Protein AF-A0A1S4D812-F1 (afdb_monomer_lite)

Structure (mmCIF, N/CA/C/O backbone):
data_AF-A0A1S4D812-F1
#
_entry.id   AF-A0A1S4D812-F1
#
loop_
_atom_site.group_PDB
_atom_site.id
_atom_site.type_symbol
_atom_site.label_atom_id
_atom_site.label_alt_id
_atom_site.label_comp_id
_atom_site.label_asym_id
_atom_site.label_entity_id
_atom_site.label_seq_id
_atom_site.pdbx_PDB_ins_code
_atom_site.Cartn_x
_atom_site.Cartn_y
_atom_site.Cartn_z
_atom_site.occupancy
_atom_site.B_iso_or_equiv
_atom_site.auth_seq_id
_atom_site.auth_comp_id
_atom_site.auth_asym_id
_atom_site.auth_atom_id
_atom_site.pdbx_PDB_model_num
ATOM 1 N N . MET A 1 1 ? 35.283 -0.792 -0.652 1.00 62.09 1 MET A N 1
ATOM 2 C CA . MET A 1 1 ? 33.996 -1.484 -0.355 1.00 62.09 1 MET A CA 1
ATOM 3 C C . MET A 1 1 ? 32.790 -0.575 -0.650 1.00 62.09 1 MET A C 1
ATOM 5 O O . MET A 1 1 ? 31.697 -0.768 -0.135 1.00 62.09 1 MET A O 1
ATOM 9 N N . ASP A 1 2 ? 32.981 0.411 -1.517 1.00 78.62 2 ASP A N 1
ATOM 10 C CA . ASP A 1 2 ? 32.148 1.599 -1.709 1.00 78.62 2 ASP A CA 1
ATOM 11 C C . ASP A 1 2 ? 31.527 1.631 -3.114 1.00 78.62 2 ASP A C 1
ATOM 13 O O . ASP A 1 2 ? 30.363 2.008 -3.244 1.00 78.62 2 ASP A O 1
ATOM 17 N N . ASP A 1 3 ? 32.223 1.095 -4.123 1.00 84.56 3 ASP A N 1
ATOM 18 C CA . ASP A 1 3 ? 31.678 0.913 -5.476 1.00 84.56 3 ASP A CA 1
ATOM 19 C C . ASP A 1 3 ? 30.433 0.021 -5.506 1.00 84.56 3 ASP A C 1
ATOM 21 O O . ASP A 1 3 ? 29.427 0.406 -6.090 1.00 84.56 3 ASP A O 1
ATOM 25 N N . TYR A 1 4 ? 30.426 -1.107 -4.787 1.00 88.88 4 TYR A N 1
ATOM 26 C CA . TYR A 1 4 ? 29.244 -1.979 -4.719 1.00 88.88 4 TYR A CA 1
ATOM 27 C C . TYR A 1 4 ? 28.017 -1.254 -4.144 1.00 88.88 4 TYR A C 1
ATOM 29 O O . TYR A 1 4 ? 26.895 -1.412 -4.623 1.00 88.88 4 TYR A O 1
ATOM 37 N N . THR A 1 5 ? 28.223 -0.418 -3.123 1.00 90.06 5 THR A N 1
ATOM 38 C CA . THR A 1 5 ? 27.144 0.365 -2.504 1.00 90.06 5 THR A CA 1
ATOM 39 C C . THR A 1 5 ? 26.617 1.432 -3.466 1.00 90.06 5 THR A C 1
ATOM 41 O O . THR A 1 5 ? 25.408 1.663 -3.521 1.00 90.06 5 THR A O 1
ATOM 44 N N . ARG A 1 6 ? 27.501 2.054 -4.259 1.00 91.69 6 ARG A N 1
ATOM 45 C CA . ARG A 1 6 ? 27.129 3.023 -5.298 1.00 91.69 6 ARG A CA 1
ATOM 46 C C . ARG A 1 6 ? 26.367 2.360 -6.445 1.00 91.69 6 ARG A C 1
ATOM 48 O O . ARG A 1 6 ? 25.274 2.813 -6.772 1.00 91.69 6 ARG A O 1
ATOM 55 N N . GLU A 1 7 ? 26.875 1.259 -6.987 1.00 93.44 7 GLU A N 1
ATOM 56 C CA . GLU A 1 7 ? 26.209 0.499 -8.052 1.00 93.44 7 GLU A CA 1
ATOM 57 C C . GLU A 1 7 ? 24.831 -0.007 -7.612 1.00 93.44 7 GLU A C 1
ATOM 59 O O . GLU A 1 7 ? 23.852 0.094 -8.354 1.00 93.44 7 GLU A O 1
ATOM 64 N N . MET A 1 8 ? 24.713 -0.479 -6.369 1.00 94.56 8 MET A N 1
ATOM 65 C CA . MET A 1 8 ? 23.433 -0.892 -5.795 1.00 94.56 8 MET A CA 1
ATOM 66 C C . MET A 1 8 ? 22.439 0.274 -5.706 1.00 94.56 8 MET A C 1
ATOM 68 O O . MET A 1 8 ? 21.237 0.098 -5.916 1.00 94.56 8 MET A O 1
ATOM 72 N N . MET A 1 9 ? 22.921 1.478 -5.400 1.00 94.06 9 MET A N 1
ATOM 73 C CA . MET A 1 9 ? 22.088 2.672 -5.295 1.00 94.06 9 MET A CA 1
ATOM 74 C C . MET A 1 9 ? 21.594 3.149 -6.669 1.00 94.06 9 MET A C 1
ATOM 76 O O . MET A 1 9 ? 20.416 3.504 -6.810 1.00 94.06 9 MET A O 1
ATOM 80 N N . ASP A 1 10 ? 22.444 3.081 -7.693 1.00 94.75 10 ASP A N 1
ATOM 81 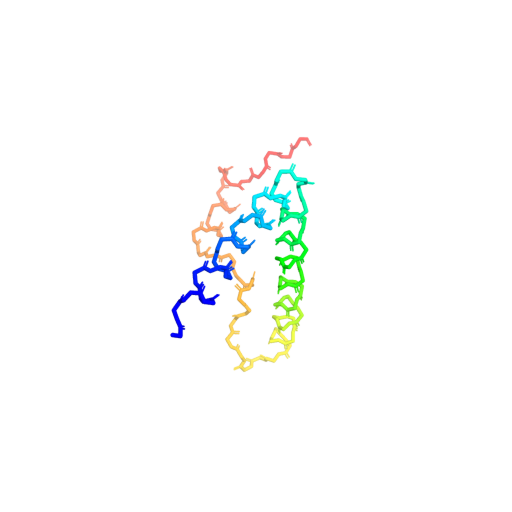C CA . ASP A 1 10 ? 22.069 3.373 -9.080 1.00 94.75 10 ASP A CA 1
ATOM 82 C C . ASP A 1 10 ? 21.070 2.340 -9.611 1.00 94.75 10 ASP A C 1
ATOM 84 O O . ASP A 1 10 ? 20.037 2.701 -10.189 1.00 94.75 10 ASP A O 1
ATOM 88 N N . LEU A 1 11 ? 21.302 1.059 -9.314 1.00 97.06 11 LEU A N 1
ATOM 89 C CA . LEU A 1 11 ? 20.380 -0.020 -9.648 1.00 97.06 11 LEU A CA 1
ATOM 90 C C . LEU A 1 11 ? 19.017 0.183 -8.973 1.00 97.06 11 LEU A C 1
ATOM 92 O O . LEU A 1 11 ? 17.980 0.145 -9.641 1.00 97.06 11 LEU A O 1
ATOM 96 N N . LYS A 1 12 ? 18.997 0.474 -7.666 1.00 96.31 12 LYS A N 1
ATOM 97 C CA . LYS A 1 12 ? 17.767 0.785 -6.920 1.00 96.31 12 LYS A CA 1
ATOM 98 C C . LYS A 1 12 ? 17.023 1.965 -7.542 1.00 96.31 12 LYS A C 1
ATOM 100 O O . LYS A 1 12 ? 15.796 1.923 -7.664 1.00 96.31 12 LYS A O 1
ATOM 105 N N . THR A 1 13 ? 17.744 3.003 -7.958 1.00 96.88 13 THR A N 1
ATOM 106 C CA . THR A 1 13 ? 17.157 4.188 -8.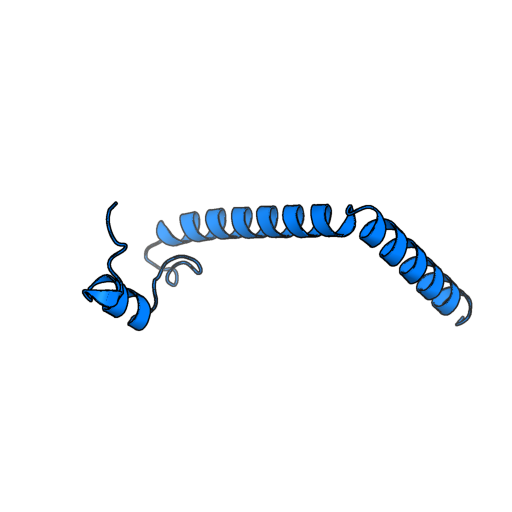595 1.00 96.88 13 THR A CA 1
ATOM 107 C C . THR A 1 13 ? 16.515 3.837 -9.936 1.00 96.88 13 THR A C 1
ATOM 109 O O . THR A 1 13 ? 15.370 4.221 -10.190 1.00 96.88 13 THR A O 1
ATOM 112 N N . LEU A 1 14 ? 17.207 3.067 -10.779 1.00 97.62 14 LEU A N 1
ATOM 113 C CA . LEU A 1 14 ? 16.691 2.623 -12.074 1.00 97.62 14 LEU A CA 1
ATOM 114 C C . LEU A 1 14 ? 15.435 1.753 -11.926 1.00 97.62 14 LEU A C 1
ATOM 116 O O . LEU A 1 14 ? 14.434 1.984 -12.614 1.00 97.62 14 LEU A O 1
ATOM 120 N N . VAL A 1 15 ? 15.463 0.788 -11.004 1.00 96.56 15 VAL A N 1
ATOM 121 C CA . VAL A 1 15 ? 14.317 -0.084 -10.703 1.00 96.56 15 VAL A CA 1
ATOM 122 C C . VAL A 1 15 ? 13.133 0.746 -10.212 1.00 96.56 15 VAL A C 1
ATOM 124 O O . VAL A 1 15 ? 12.030 0.602 -10.738 1.00 96.56 15 VAL A O 1
ATOM 127 N N . THR A 1 16 ? 13.365 1.671 -9.277 1.00 95.81 16 THR A N 1
ATOM 128 C CA . THR A 1 16 ? 12.316 2.543 -8.726 1.00 95.81 16 THR A CA 1
ATOM 129 C C . THR A 1 16 ? 11.648 3.361 -9.832 1.00 95.81 16 THR A C 1
ATOM 131 O O . THR A 1 16 ? 10.438 3.259 -10.024 1.00 95.81 16 THR A O 1
ATOM 134 N N . ARG A 1 17 ? 12.427 4.079 -10.652 1.00 96.69 17 ARG A N 1
ATOM 135 C CA . ARG A 1 17 ? 11.890 4.876 -11.771 1.00 96.69 17 ARG A CA 1
ATOM 136 C C . ARG A 1 17 ? 11.092 4.02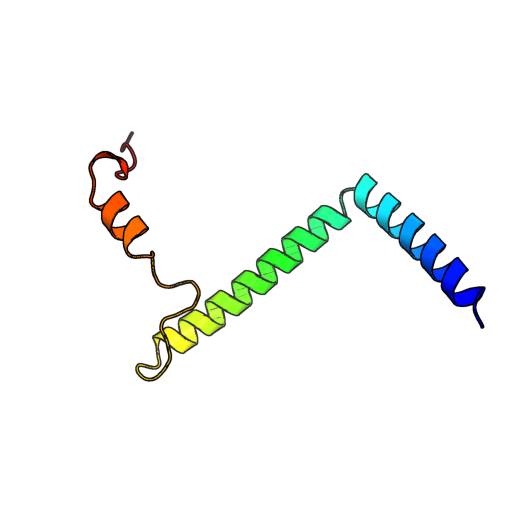9 -12.763 1.00 96.69 17 ARG A C 1
ATOM 138 O O . ARG A 1 17 ? 10.051 4.458 -13.260 1.00 96.69 17 ARG A O 1
ATOM 145 N N . THR A 1 18 ? 11.565 2.818 -13.054 1.00 96.81 18 THR A N 1
ATOM 146 C CA . THR A 1 18 ? 10.899 1.900 -13.989 1.00 96.81 18 THR A CA 1
ATOM 147 C C . THR A 1 18 ? 9.549 1.432 -13.451 1.00 96.81 18 THR A C 1
ATOM 149 O O . THR A 1 18 ? 8.553 1.449 -14.178 1.00 96.81 18 THR A O 1
ATOM 152 N N . LEU A 1 19 ? 9.495 1.031 -12.180 1.00 97.12 19 LEU A N 1
ATOM 153 C CA . LEU A 1 19 ? 8.262 0.568 -11.546 1.00 97.12 19 LEU A CA 1
ATOM 154 C C . LEU A 1 19 ? 7.256 1.707 -11.331 1.00 97.12 19 LEU A C 1
ATOM 156 O O . LEU A 1 19 ? 6.053 1.475 -11.437 1.00 97.12 19 LEU A O 1
ATOM 160 N N . GLU A 1 20 ? 7.726 2.928 -11.068 1.00 94.75 20 GLU A N 1
ATOM 161 C CA . GLU A 1 20 ? 6.893 4.135 -11.016 1.00 94.75 20 GLU A CA 1
ATOM 162 C C . GLU A 1 20 ? 6.267 4.435 -12.372 1.00 94.75 20 GLU A C 1
ATOM 164 O O . GLU A 1 20 ? 5.048 4.570 -12.463 1.00 94.75 20 GLU A O 1
ATOM 169 N N . LYS A 1 21 ? 7.072 4.446 -13.441 1.00 95.88 21 LYS A N 1
ATOM 170 C CA . LYS A 1 21 ? 6.587 4.691 -14.805 1.00 95.88 21 LYS A CA 1
ATOM 171 C C . LYS A 1 21 ? 5.565 3.647 -15.262 1.00 95.88 21 LYS A C 1
ATOM 173 O O . LYS A 1 21 ? 4.627 3.987 -15.974 1.00 95.88 21 LYS A O 1
ATOM 178 N N . LYS A 1 22 ? 5.732 2.381 -14.861 1.00 96.38 22 LYS A N 1
ATOM 179 C CA . LYS A 1 22 ? 4.777 1.297 -15.154 1.00 96.38 22 LYS A CA 1
ATOM 180 C C . LYS A 1 22 ? 3.568 1.264 -14.205 1.00 96.38 22 LYS A C 1
ATOM 182 O O . LYS A 1 22 ? 2.715 0.399 -14.365 1.00 96.38 22 LYS A O 1
ATOM 187 N N . GLY A 1 23 ? 3.505 2.135 -13.195 1.00 93.38 23 GLY A N 1
ATOM 188 C CA . GLY A 1 23 ? 2.435 2.153 -12.188 1.00 93.38 23 GLY A CA 1
ATOM 189 C C . GLY A 1 23 ? 2.485 1.010 -11.161 1.00 93.38 23 GLY A C 1
ATOM 190 O O . GLY A 1 23 ? 1.681 0.983 -10.231 1.00 93.38 23 GLY A O 1
ATOM 191 N N . VAL A 1 24 ? 3.451 0.093 -11.266 1.00 96.88 24 VAL A N 1
ATOM 192 C CA . VAL A 1 24 ? 3.598 -1.065 -10.368 1.00 96.88 24 VAL A CA 1
ATOM 193 C C . VAL A 1 24 ? 3.906 -0.620 -8.939 1.00 96.88 24 VAL A C 1
ATOM 195 O O . VAL A 1 24 ? 3.336 -1.154 -7.993 1.00 96.88 24 VAL A O 1
ATOM 198 N N . LEU A 1 25 ? 4.746 0.407 -8.765 1.00 94.44 25 LEU A N 1
ATOM 199 C CA . LEU A 1 25 ? 5.058 0.931 -7.430 1.00 94.44 25 LEU A CA 1
ATOM 200 C C . LEU A 1 25 ? 3.835 1.536 -6.733 1.00 94.44 25 LEU A C 1
ATOM 202 O O . LEU A 1 25 ? 3.698 1.413 -5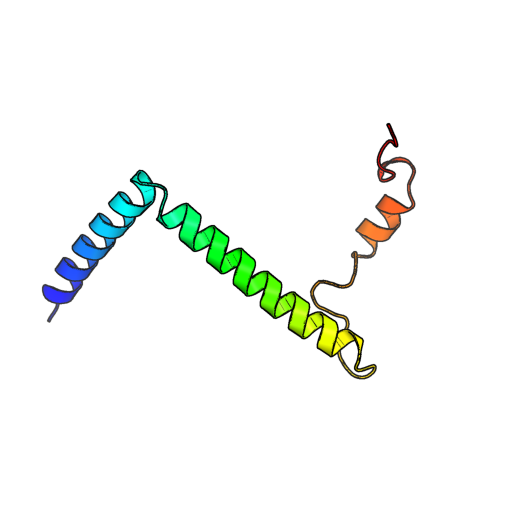.519 1.00 94.44 25 LEU A O 1
ATOM 206 N N . ALA A 1 26 ? 2.938 2.181 -7.482 1.00 93.94 26 ALA A N 1
ATOM 207 C CA . ALA A 1 26 ? 1.699 2.708 -6.921 1.00 93.94 26 ALA A CA 1
ATOM 208 C C . ALA A 1 26 ? 0.768 1.573 -6.476 1.00 93.94 26 ALA A C 1
ATOM 210 O O . ALA A 1 26 ? 0.228 1.641 -5.374 1.00 93.94 26 ALA A O 1
ATOM 211 N N . LYS A 1 27 ? 0.655 0.517 -7.291 1.00 95.62 27 LYS A N 1
ATOM 212 C CA . LYS A 1 27 ? -0.128 -0.681 -6.976 1.00 95.62 27 LYS A CA 1
ATOM 213 C C . LYS A 1 27 ? 0.369 -1.370 -5.702 1.00 95.62 27 LYS A C 1
ATOM 215 O O . LYS A 1 27 ? -0.405 -1.505 -4.765 1.00 95.62 27 LYS A O 1
ATOM 220 N N . ILE A 1 28 ? 1.664 -1.683 -5.619 1.00 95.56 28 ILE A N 1
ATOM 221 C CA . ILE A 1 28 ? 2.259 -2.324 -4.431 1.00 95.56 28 ILE A CA 1
ATOM 222 C C . ILE A 1 28 ? 2.053 -1.459 -3.179 1.00 95.56 28 ILE A C 1
ATOM 224 O O . ILE A 1 28 ? 1.696 -1.969 -2.122 1.00 95.56 28 ILE A O 1
ATOM 228 N N . ARG A 1 29 ? 2.236 -0.132 -3.278 1.00 94.88 29 ARG A N 1
ATOM 229 C CA . ARG A 1 29 ? 1.988 0.776 -2.144 1.00 94.88 29 ARG A CA 1
ATOM 230 C C . ARG A 1 29 ? 0.526 0.772 -1.699 1.00 94.88 29 ARG A C 1
ATOM 232 O O . ARG A 1 29 ? 0.274 0.891 -0.506 1.00 94.88 29 ARG A O 1
ATOM 239 N N . ALA A 1 30 ? -0.420 0.694 -2.633 1.00 95.88 30 ALA A N 1
ATOM 240 C CA . ALA A 1 30 ? -1.844 0.633 -2.315 1.00 95.88 30 ALA A CA 1
ATOM 241 C C . ALA A 1 30 ? -2.209 -0.699 -1.646 1.00 95.88 30 ALA A C 1
ATOM 243 O O . ALA A 1 30 ? -2.862 -0.686 -0.609 1.00 95.88 30 ALA A O 1
ATOM 244 N N . GLU A 1 31 ? -1.724 -1.816 -2.187 1.00 95.62 31 GLU A N 1
ATOM 245 C CA . GLU A 1 31 ? -1.923 -3.157 -1.624 1.00 95.62 31 GLU A CA 1
ATOM 246 C C . GLU A 1 31 ? -1.339 -3.269 -0.213 1.00 95.62 31 GLU A C 1
ATOM 248 O O . GLU A 1 31 ? -2.022 -3.724 0.697 1.00 95.62 31 GLU A O 1
ATOM 253 N N . LEU A 1 32 ? -0.114 -2.776 0.002 1.00 96.44 32 LEU A N 1
ATOM 254 C CA . LEU A 1 32 ? 0.505 -2.779 1.327 1.00 96.44 32 LEU A CA 1
ATOM 255 C C . LEU A 1 32 ? -0.284 -1.924 2.321 1.00 96.44 32 LEU A C 1
ATOM 257 O O . LEU A 1 32 ? -0.494 -2.346 3.451 1.00 96.44 32 LEU A O 1
ATOM 261 N N . ARG A 1 33 ? -0.737 -0.731 1.911 1.00 93.69 33 ARG A N 1
ATOM 262 C CA . ARG A 1 33 ? -1.594 0.103 2.765 1.00 93.69 33 ARG A CA 1
ATOM 263 C C . ARG A 1 33 ? -2.872 -0.642 3.131 1.00 93.69 33 ARG A C 1
ATOM 265 O O . ARG A 1 33 ? -3.196 -0.681 4.307 1.00 93.69 33 ARG A O 1
ATOM 272 N N . ALA A 1 34 ? -3.552 -1.246 2.158 1.00 93.81 34 ALA A N 1
ATOM 273 C CA . ALA A 1 34 ? -4.773 -2.010 2.400 1.00 93.81 34 ALA A CA 1
ATOM 274 C C . ALA A 1 34 ? -4.536 -3.175 3.374 1.00 93.81 34 ALA A C 1
ATOM 276 O O . ALA A 1 34 ? -5.251 -3.280 4.360 1.00 93.81 34 ALA A O 1
ATOM 277 N N . SER A 1 35 ? -3.486 -3.973 3.160 1.00 94.56 35 SER A N 1
ATOM 278 C CA . SER A 1 35 ? -3.128 -5.094 4.039 1.00 94.56 35 SER A CA 1
ATOM 279 C C . SER A 1 35 ? -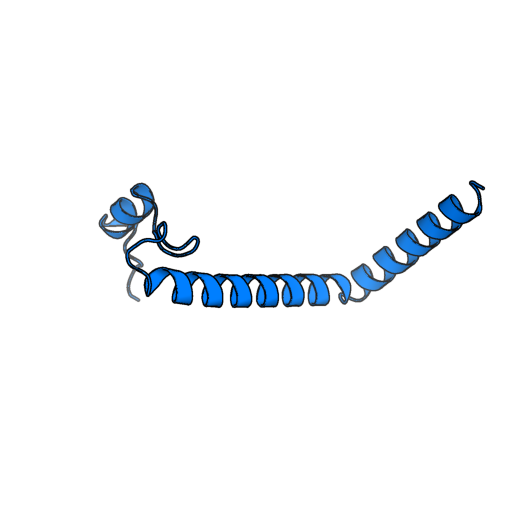2.781 -4.647 5.463 1.00 94.56 35 SER A C 1
ATOM 281 O O . SER A 1 35 ? -3.169 -5.302 6.425 1.00 94.56 35 SER A O 1
ATOM 283 N N . VAL A 1 36 ? -2.084 -3.515 5.620 1.00 93.31 36 VAL A N 1
ATOM 284 C CA . VAL A 1 36 ? -1.788 -2.949 6.945 1.00 93.31 36 VAL A CA 1
ATOM 285 C C . VAL A 1 36 ? -3.062 -2.460 7.631 1.00 93.31 36 VAL A C 1
ATOM 287 O O . VAL A 1 36 ? -3.243 -2.727 8.812 1.00 93.31 36 VAL A O 1
ATOM 290 N N . PHE A 1 37 ? -3.947 -1.767 6.911 1.00 90.19 37 PHE A N 1
ATOM 291 C CA . PHE A 1 37 ? -5.229 -1.331 7.468 1.00 90.19 37 PHE A CA 1
ATOM 292 C C . PHE A 1 37 ? -6.103 -2.517 7.883 1.00 90.19 37 PHE A C 1
ATOM 294 O O . PHE A 1 37 ? -6.656 -2.487 8.973 1.00 90.19 37 PHE A O 1
ATOM 301 N N . GLU A 1 38 ? -6.173 -3.573 7.073 1.00 88.56 38 GLU A N 1
ATOM 302 C CA . GLU A 1 38 ? -6.919 -4.796 7.393 1.00 88.56 38 GLU A CA 1
ATOM 303 C C . GLU A 1 38 ? -6.406 -5.463 8.678 1.00 88.56 38 GLU A C 1
ATOM 305 O O . GLU A 1 38 ? -7.202 -5.798 9.554 1.00 88.56 38 GLU A O 1
ATOM 310 N N . ALA A 1 39 ? -5.083 -5.583 8.831 1.00 89.25 39 ALA A N 1
ATOM 311 C CA . ALA A 1 39 ? -4.475 -6.129 10.043 1.00 89.25 39 ALA A CA 1
ATOM 312 C C . ALA A 1 39 ? -4.740 -5.251 11.281 1.00 89.25 39 ALA A C 1
ATOM 314 O O . ALA A 1 39 ? -4.990 -5.775 12.363 1.00 89.25 39 ALA A O 1
ATOM 315 N N . ILE A 1 40 ? -4.721 -3.920 11.130 1.00 85.44 40 ILE A N 1
ATOM 316 C CA . ILE A 1 40 ? -5.065 -2.993 12.220 1.00 85.44 40 ILE A CA 1
ATOM 317 C C . ILE A 1 40 ? -6.542 -3.127 12.594 1.00 85.44 40 ILE A C 1
ATOM 319 O O . ILE A 1 40 ? -6.851 -3.179 13.774 1.00 85.44 40 ILE A O 1
ATOM 323 N N . GLU A 1 41 ? -7.456 -3.204 11.625 1.00 82.06 41 GLU A N 1
ATOM 324 C CA . GLU A 1 41 ? -8.883 -3.394 11.905 1.00 82.06 41 GLU A CA 1
ATOM 325 C C . GLU A 1 41 ? -9.168 -4.731 12.599 1.00 82.06 41 GLU A C 1
ATOM 327 O O . GLU A 1 41 ? -10.073 -4.821 13.426 1.00 82.06 41 GLU A O 1
ATOM 332 N N . GLU A 1 42 ? -8.437 -5.790 12.248 1.00 82.31 42 GLU A N 1
ATOM 333 C CA . GLU A 1 42 ? -8.540 -7.080 12.927 1.00 82.31 42 GLU A CA 1
ATOM 334 C C . GLU A 1 42 ? -8.093 -6.992 14.387 1.00 82.31 42 GLU A C 1
ATOM 336 O O . GLU A 1 42 ? -8.823 -7.457 15.265 1.00 82.31 42 GLU A O 1
ATOM 341 N N . GLU A 1 43 ? -6.960 -6.337 14.641 1.00 80.06 43 GLU A N 1
ATOM 342 C CA . GLU A 1 43 ? -6.456 -6.091 15.991 1.00 80.06 43 GLU A CA 1
ATOM 343 C C . GLU A 1 43 ? -7.409 -5.185 16.785 1.00 80.06 43 GLU A C 1
ATOM 345 O O . GLU A 1 43 ? -7.798 -5.526 17.895 1.00 80.06 43 GLU A O 1
ATOM 350 N N . ASP A 1 44 ? -7.885 -4.083 16.203 1.00 75.94 44 ASP A N 1
ATOM 351 C CA . ASP A 1 44 ? -8.840 -3.173 16.843 1.00 75.94 44 ASP A CA 1
ATOM 352 C C . ASP A 1 44 ? -10.154 -3.887 17.202 1.00 75.94 44 ASP A C 1
ATOM 354 O O . ASP A 1 44 ? -10.673 -3.702 18.301 1.00 75.94 44 ASP A O 1
ATOM 358 N N . ARG A 1 45 ? -10.671 -4.774 16.340 1.00 72.25 45 ARG A N 1
ATOM 359 C CA . ARG A 1 45 ? -11.837 -5.621 16.666 1.00 72.25 45 ARG A CA 1
ATOM 360 C C . ARG A 1 45 ? -11.550 -6.635 17.774 1.00 72.25 45 ARG A C 1
ATOM 362 O O . ARG A 1 45 ? -12.486 -7.068 18.450 1.00 72.25 45 ARG A O 1
ATOM 369 N N . ALA A 1 46 ? -10.307 -7.090 17.913 1.00 70.56 46 ALA A N 1
ATOM 370 C CA . ALA A 1 46 ? -9.899 -7.949 19.019 1.00 70.56 46 ALA A CA 1
ATOM 371 C C . ALA A 1 46 ? -9.818 -7.145 20.328 1.00 70.56 46 ALA A C 1
ATOM 373 O O . ALA A 1 46 ? -10.304 -7.620 21.353 1.00 70.56 46 ALA A O 1
ATOM 374 N N . ILE A 1 47 ? -9.309 -5.911 20.262 1.00 67.44 47 ILE A N 1
ATOM 375 C CA . ILE A 1 47 ? -9.214 -4.952 21.370 1.00 67.44 47 ILE A CA 1
ATOM 376 C C . ILE A 1 47 ? -10.606 -4.523 21.857 1.00 67.44 47 ILE A C 1
ATOM 378 O O . ILE A 1 47 ? -10.849 -4.525 23.057 1.00 67.44 47 ILE A O 1
ATOM 382 N N . GLU A 1 48 ? -11.559 -4.230 20.964 1.00 60.69 48 GLU A N 1
ATOM 383 C CA . GLU A 1 48 ? -12.937 -3.851 21.339 1.00 60.69 48 GLU A CA 1
ATOM 384 C C . GLU A 1 48 ? -13.681 -4.930 22.145 1.00 60.69 48 GLU A C 1
ATOM 386 O O . GLU A 1 48 ? -14.649 -4.628 22.844 1.00 60.69 48 GLU A O 1
ATOM 391 N N . LYS A 1 49 ? -13.253 -6.195 22.054 1.00 59.38 49 LYS A N 1
ATOM 392 C CA . LYS A 1 49 ? -13.839 -7.310 22.814 1.00 59.38 49 LYS A CA 1
ATOM 393 C C . LYS A 1 49 ? -13.250 -7.460 24.215 1.00 59.38 49 LYS A C 1
ATOM 395 O O . LYS A 1 49 ? -13.802 -8.228 25.003 1.00 59.38 49 LYS A O 1
ATOM 400 N N . ASP A 1 50 ? -12.161 -6.761 24.516 1.00 57.97 50 ASP A N 1
ATOM 401 C CA . ASP A 1 50 ? -11.483 -6.805 25.804 1.00 57.97 50 ASP A CA 1
ATOM 402 C C . ASP A 1 50 ? -11.639 -5.449 26.511 1.00 57.97 50 ASP A C 1
ATOM 404 O O . ASP A 1 50 ? -10.968 -4.464 26.207 1.00 57.97 50 ASP A O 1
ATOM 408 N N . GLU A 1 51 ? -12.567 -5.395 27.469 1.00 56.47 51 GLU A N 1
ATOM 409 C CA . GLU A 1 51 ? -12.995 -4.189 28.200 1.00 56.47 51 GLU A CA 1
ATOM 410 C C . GLU A 1 51 ? -11.856 -3.522 29.013 1.00 56.47 51 GLU A C 1
ATOM 412 O O . GLU A 1 51 ? -12.025 -2.430 29.557 1.00 56.47 51 GLU A O 1
ATOM 417 N N . ALA A 1 52 ? -10.682 -4.163 29.090 1.00 58.84 52 ALA A N 1
ATOM 418 C CA . ALA A 1 52 ? -9.486 -3.683 29.778 1.00 58.84 52 ALA A CA 1
ATOM 419 C C . ALA A 1 52 ? -8.450 -2.991 28.867 1.00 58.84 52 ALA A C 1
ATOM 421 O O . ALA A 1 52 ? -7.457 -2.464 29.385 1.00 58.84 52 ALA A O 1
ATOM 422 N N . LEU A 1 53 ? -8.636 -2.985 27.541 1.00 55.00 53 LEU A N 1
ATOM 423 C CA . LEU A 1 53 ? -7.684 -2.383 26.604 1.00 55.00 53 LEU A CA 1
ATOM 424 C C . LEU A 1 53 ? -8.078 -0.943 26.205 1.00 55.00 53 LEU A C 1
ATOM 426 O O . LEU A 1 53 ? -9.255 -0.577 26.242 1.00 55.00 53 LEU A O 1
ATOM 430 N N . PRO A 1 54 ? -7.100 -0.080 25.857 1.00 58.84 54 PRO A N 1
ATOM 431 C CA . PRO A 1 54 ? -7.367 1.277 25.379 1.00 58.84 54 PRO A CA 1
ATOM 432 C C . PRO A 1 54 ? -8.332 1.279 24.180 1.00 58.84 54 PRO A C 1
ATOM 434 O O . PRO A 1 54 ? -8.311 0.324 23.406 1.00 58.84 54 PRO A O 1
ATOM 437 N N . PRO A 1 55 ? -9.133 2.346 23.978 1.00 61.25 55 PRO A N 1
ATOM 438 C CA . PRO A 1 55 ? -10.053 2.432 22.845 1.00 61.25 55 PRO A CA 1
ATOM 439 C C . PRO A 1 55 ? -9.337 2.149 21.519 1.00 61.25 55 PRO A C 1
ATOM 441 O O . PRO A 1 55 ? -8.229 2.655 21.314 1.00 61.25 55 PRO A O 1
ATOM 444 N N . ALA A 1 56 ? -9.983 1.378 20.640 1.00 61.72 56 ALA A N 1
ATOM 445 C CA . ALA A 1 56 ? -9.477 1.020 19.316 1.00 61.72 56 ALA A CA 1
ATOM 446 C C . ALA A 1 56 ? -8.889 2.229 18.566 1.00 61.72 56 ALA A C 1
ATOM 448 O O . ALA A 1 56 ? -9.440 3.336 18.599 1.00 61.72 56 ALA A O 1
ATOM 449 N N . LEU A 1 57 ? -7.778 2.016 17.858 1.00 62.06 57 LEU A N 1
ATOM 450 C CA . LEU A 1 57 ? -7.033 3.065 17.153 1.00 62.06 57 LEU A CA 1
ATOM 451 C C . LEU A 1 57 ? -7.850 3.691 16.012 1.00 62.06 57 LEU A C 1
ATOM 453 O O . LEU A 1 57 ? -7.722 4.886 15.735 1.00 62.06 57 LEU A O 1
ATOM 457 N N . LEU A 1 58 ? -8.719 2.903 15.382 1.00 62.31 58 LEU A N 1
ATOM 458 C CA . LEU A 1 58 ? -9.676 3.311 14.353 1.00 62.31 58 LEU A CA 1
ATOM 459 C C . LEU A 1 58 ? -11.050 3.693 14.938 1.00 62.31 58 LEU A C 1
ATOM 461 O O . LEU A 1 58 ? -11.912 4.206 14.221 1.00 62.31 58 LEU A O 1
ATOM 465 N N . GLY A 1 59 ? -11.243 3.489 16.243 1.00 62.19 59 GLY A N 1
ATOM 466 C CA . GLY A 1 59 ? -12.526 3.516 16.938 1.00 62.19 59 GLY A CA 1
ATOM 467 C C . GLY A 1 59 ? -12.671 4.637 17.965 1.00 62.19 59 GLY A C 1
ATOM 468 O O . GLY A 1 59 ? -13.054 4.396 19.103 1.00 62.19 59 GLY A O 1
ATOM 469 N N . SER A 1 60 ? -12.449 5.893 17.573 1.00 59.28 60 SER A N 1
ATOM 470 C CA . SER A 1 60 ? -13.336 6.975 18.024 1.00 59.28 60 SER A CA 1
ATOM 471 C C . SER A 1 60 ? -13.212 8.202 17.126 1.00 59.28 60 SER A C 1
ATOM 473 O O . SER A 1 60 ? -12.128 8.735 16.886 1.00 59.28 60 SER A O 1
ATOM 475 N N . CYS A 1 61 ? -14.351 8.715 16.654 1.00 62.06 61 CYS A N 1
ATOM 476 C CA . CYS A 1 61 ? -14.402 10.096 16.194 1.00 62.06 61 CYS A CA 1
ATOM 477 C C . CYS A 1 61 ? -13.906 10.987 17.340 1.00 62.06 61 CYS A C 1
ATOM 479 O O . CYS A 1 61 ? -14.407 10.883 18.464 1.00 62.06 61 CYS A O 1
ATOM 481 N N . ASN A 1 62 ? -12.950 11.878 17.069 1.00 75.44 62 ASN A N 1
ATOM 482 C CA . ASN A 1 62 ? -12.571 12.875 18.065 1.00 75.44 62 ASN A CA 1
ATOM 483 C C . ASN A 1 62 ? -13.788 13.751 18.429 1.00 75.44 62 ASN A C 1
ATOM 485 O O . ASN A 1 62 ? -14.765 13.840 17.680 1.00 75.44 62 ASN A O 1
ATOM 489 N N . GLU A 1 63 ? -13.741 14.408 19.586 1.00 78.19 63 GLU A N 1
ATOM 490 C CA . GLU A 1 63 ? -14.881 15.171 20.114 1.00 78.19 63 GLU A CA 1
ATOM 491 C C . GLU A 1 63 ? -15.386 16.238 19.127 1.00 78.19 63 GLU A C 1
ATOM 493 O O . GLU A 1 63 ? -16.585 16.460 18.970 1.00 78.19 63 GLU A O 1
ATOM 498 N N . ARG A 1 64 ? -14.466 16.832 18.360 1.00 77.88 64 ARG A N 1
ATOM 499 C CA . ARG A 1 64 ? -14.782 17.794 17.302 1.00 77.88 64 ARG A CA 1
ATOM 500 C C . ARG A 1 64 ? -15.579 17.164 16.157 1.00 77.88 64 ARG A C 1
ATOM 502 O O . ARG A 1 64 ? -16.528 17.778 15.678 1.00 77.88 64 ARG A O 1
ATOM 509 N N . ALA A 1 65 ? -15.213 15.964 15.716 1.00 78.62 65 ALA A N 1
ATOM 510 C CA . ALA A 1 65 ? -15.936 15.228 14.685 1.00 78.62 65 ALA A CA 1
ATOM 511 C C . ALA A 1 65 ? -17.341 14.844 15.171 1.00 78.62 65 ALA A C 1
ATOM 513 O O . ALA A 1 65 ? -18.311 15.059 14.447 1.00 78.62 65 ALA A O 1
ATOM 514 N N . LYS A 1 66 ? -17.475 14.392 16.426 1.00 78.25 66 LYS A N 1
ATOM 515 C CA . LYS A 1 66 ? -18.784 14.122 17.048 1.00 78.25 66 LYS A CA 1
ATOM 516 C C . LYS A 1 66 ? -19.676 15.370 17.061 1.00 78.25 66 LYS A C 1
ATOM 518 O O . LYS A 1 66 ? -20.827 15.313 16.636 1.00 78.25 66 LYS A O 1
ATOM 523 N N . GLN A 1 67 ? -19.139 16.515 17.485 1.00 80.81 67 GLN A N 1
ATOM 524 C CA . GLN A 1 67 ? -19.867 17.791 17.494 1.00 80.81 67 GLN A CA 1
ATOM 525 C C . GLN A 1 67 ? -20.288 18.240 16.090 1.00 80.81 67 GLN A C 1
ATOM 527 O O . GLN A 1 67 ? -21.413 18.699 15.904 1.00 80.81 67 GLN A O 1
ATOM 532 N N . LEU A 1 68 ? -19.412 18.082 15.094 1.00 82.06 68 LEU A N 1
ATOM 533 C CA . LEU A 1 68 ? -19.711 18.411 13.700 1.00 82.06 68 LEU A CA 1
ATOM 534 C C . LEU A 1 68 ? -20.838 17.540 13.148 1.00 82.06 68 LEU A C 1
ATOM 536 O O . LEU A 1 68 ? -21.781 18.092 12.589 1.00 82.06 68 LEU A O 1
ATOM 540 N N . HIS A 1 69 ? -20.795 16.224 13.362 1.00 77.69 69 HIS A N 1
ATOM 541 C CA . HIS A 1 69 ? -21.870 15.317 12.947 1.00 77.69 69 HIS A CA 1
ATOM 542 C C . HIS A 1 69 ? -23.215 15.642 13.612 1.00 77.69 69 HIS A C 1
ATOM 544 O O . HIS A 1 69 ? -24.261 15.516 12.978 1.00 77.69 69 HIS A O 1
ATOM 550 N N . ASN A 1 70 ? -23.192 16.121 14.858 1.00 77.81 70 ASN A N 1
ATOM 551 C CA . ASN A 1 70 ? -24.390 16.583 15.562 1.00 77.81 70 ASN A CA 1
ATOM 552 C C . ASN A 1 70 ? -24.869 17.972 15.103 1.00 77.81 70 ASN A C 1
ATOM 554 O O . ASN A 1 70 ? -26.024 18.337 15.335 1.00 77.81 70 ASN A O 1
ATOM 558 N N . SER A 1 71 ? -24.011 18.753 14.442 1.00 85.00 71 SER A N 1
ATOM 559 C CA . SER A 1 71 ? -24.354 20.075 13.919 1.00 85.00 71 SER A CA 1
ATOM 560 C C . SER A 1 71 ? -25.085 19.987 12.567 1.00 85.00 71 SER A C 1
ATOM 562 O O . SER A 1 71 ? -24.855 19.053 11.795 1.00 85.00 71 SER A O 1
ATOM 564 N N . PRO A 1 72 ? -25.917 20.985 12.212 1.00 79.62 72 PRO A N 1
ATOM 565 C CA . PRO A 1 72 ? -26.547 21.058 10.890 1.00 79.62 72 PRO A CA 1
ATOM 566 C C . PRO A 1 72 ? -25.531 21.056 9.739 1.00 79.62 72 PRO A C 1
ATOM 568 O O . PRO A 1 72 ? -25.819 20.524 8.674 1.00 79.62 72 PRO A O 1
ATOM 571 N N . SER A 1 73 ? -24.335 21.611 9.965 1.00 80.12 73 SER A N 1
ATOM 572 C CA . SER A 1 73 ? -23.270 21.731 8.963 1.00 80.12 73 SER A CA 1
ATOM 573 C C . SER A 1 73 ? -22.519 20.427 8.681 1.00 80.12 73 SER A C 1
ATOM 575 O O . SER A 1 73 ? -21.887 20.317 7.637 1.00 80.12 73 SER A O 1
ATOM 577 N N . GLY A 1 74 ? -22.537 19.458 9.602 1.00 77.00 74 GLY A N 1
ATOM 578 C CA . GLY A 1 74 ? -21.871 18.159 9.422 1.00 77.00 74 GLY A CA 1
ATOM 579 C C . GLY A 1 74 ? -22.829 17.011 9.111 1.00 77.00 74 GLY A C 1
ATOM 580 O O . GLY A 1 74 ? -22.395 15.863 8.995 1.00 77.00 74 GLY A O 1
ATOM 581 N N . ARG A 1 75 ? -24.124 17.307 8.958 1.00 77.69 75 ARG A N 1
ATOM 582 C CA . ARG A 1 75 ? -25.104 16.354 8.447 1.00 77.69 75 ARG A CA 1
ATOM 583 C C . ARG A 1 75 ? -24.924 16.283 6.929 1.00 77.69 75 ARG A C 1
ATOM 585 O O . ARG A 1 75 ? -25.098 17.288 6.245 1.00 77.69 75 ARG A O 1
ATOM 592 N N . LEU A 1 76 ? -24.534 15.117 6.408 1.00 72.38 76 LEU A N 1
ATOM 593 C CA . LEU A 1 76 ? -24.525 14.875 4.963 1.00 72.38 76 LEU A CA 1
ATOM 594 C C . LEU A 1 76 ? -25.917 15.214 4.426 1.00 72.38 76 LEU A C 1
ATOM 596 O O . LEU A 1 76 ? -26.911 14.712 4.953 1.00 72.38 76 LEU A O 1
ATOM 600 N N . LEU A 1 77 ? -25.982 16.096 3.426 1.00 68.00 77 LEU A N 1
ATOM 601 C CA . LEU A 1 77 ? -27.218 16.371 2.706 1.00 68.00 77 LEU A CA 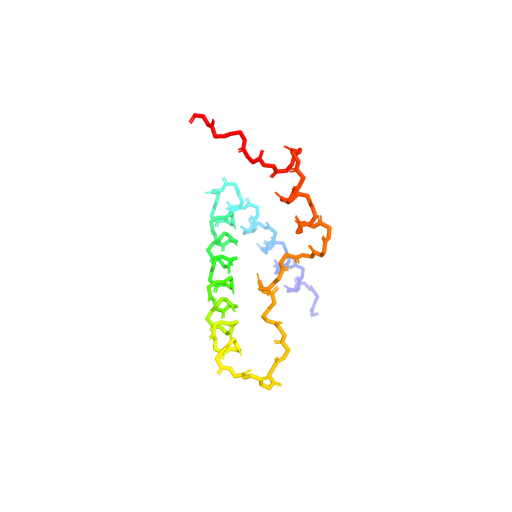1
ATOM 602 C C . LEU A 1 77 ? -27.703 15.033 2.148 1.00 68.00 77 LEU A C 1
ATOM 604 O O . LEU A 1 77 ? -27.078 14.465 1.256 1.00 68.00 77 LEU A O 1
ATOM 608 N N . THR A 1 78 ? -28.762 14.487 2.736 1.00 61.12 78 THR A N 1
ATOM 609 C CA . THR A 1 78 ? -29.463 13.340 2.171 1.00 61.12 78 THR A CA 1
ATOM 610 C C . THR A 1 78 ? -30.071 13.817 0.857 1.00 61.12 78 THR A C 1
ATOM 612 O O . THR A 1 78 ? -30.979 14.650 0.886 1.00 61.12 78 THR A O 1
ATOM 615 N N . CYS A 1 79 ? -29.499 13.374 -0.264 1.00 43.31 79 CYS A N 1
ATOM 616 C CA . CYS A 1 79 ? -30.089 13.524 -1.592 1.00 43.31 79 CYS A CA 1
ATOM 617 C C . CYS A 1 79 ? -31.438 12.804 -1.660 1.00 43.31 79 CYS A C 1
ATOM 619 O O . CYS A 1 79 ? -31.538 11.707 -1.060 1.00 43.31 79 CYS A O 1
#

Secondary structure (DSSP, 8-state):
--HHHHHHHHHHHHHHHHHHHTTHHHHHHHHHHHHHHHHHHHHHHHHTT-TTSPP-TT----HHHHHHHHSGGGS----

Radius of gyration: 21.98 Å; chains: 1; bounding box: 64×30×45 Å

Foldseek 3Di:
DCVVVVVVVVVVVVVVVVCVVVCNVVVVVVVVVVVVVVVLVVVQVVQVVPPPHDHRPVPDDPPVLVVLCVDPNNPPPDD

Organism: Nicotiana tabacum (NCBI:txid4097)

pLDDT: mean 81.41, std 14.25, range [43.31, 97.62]

Sequence (79 aa):
MDDYTREMMDLKTLVTRTLEKKGVLAKIRAELRASVFEAIEEEDRAIEKDEALPPALLGSCNERAKQLHNSPSGRLLTC